Protein AF-A0A0B8P3Q6-F1 (afdb_monomer_lite)

InterPro domains:
  IPR002641 Patatin-like phospholipase domain [PF01734] (54-105)
  IPR016035 Acyl transferase/acyl hydrolase/lysophospholipase [SSF52151] (45-105)

Sequence (106 aa):
MIDRVLKLLFLIGFLSGCATVNQPANTFKDTDFSDKTSIPKVALNPENDVTVILAFSGGGTRAAALSYGVLEELKRTEIEINGEKKRLLDEVDVISSVSGGSFTSA

Radius of gyration: 22.89 Å; chains: 1; bounding box: 40×27×77 Å

pLDDT: mean 82.23, std 13.62, range [51.44, 98.38]

Structure (mmCIF, N/CA/C/O backbone):
data_AF-A0A0B8P3Q6-F1
#
_entry.id   AF-A0A0B8P3Q6-F1
#
loop_
_atom_site.group_PDB
_atom_site.id
_atom_site.type_symbol
_atom_site.label_atom_id
_atom_site.label_alt_id
_atom_site.label_comp_id
_atom_site.label_asym_id
_atom_site.label_entity_id
_atom_site.label_seq_id
_atom_site.pdbx_PDB_ins_code
_atom_site.Cartn_x
_atom_site.Cartn_y
_atom_site.Cartn_z
_atom_site.occupancy
_atom_site.B_iso_or_equiv
_atom_site.auth_seq_id
_atom_site.auth_comp_id
_atom_site.auth_asym_id
_atom_site.auth_atom_id
_atom_site.pdbx_PDB_model_num
ATOM 1 N N . MET A 1 1 ? 6.689 -16.745 -55.740 1.00 73.69 1 MET A N 1
ATOM 2 C CA . MET A 1 1 ? 6.637 -17.541 -54.487 1.00 73.69 1 MET A CA 1
ATOM 3 C C . MET A 1 1 ? 7.561 -16.950 -53.424 1.00 73.69 1 MET A C 1
ATOM 5 O O . MET A 1 1 ? 7.089 -16.672 -52.332 1.00 73.69 1 MET A O 1
ATOM 9 N N . ILE A 1 2 ? 8.817 -16.653 -53.776 1.00 87.25 2 ILE A N 1
ATOM 10 C CA . ILE A 1 2 ? 9.847 -16.052 -52.905 1.00 87.25 2 ILE A CA 1
ATOM 11 C C . ILE A 1 2 ? 9.420 -14.713 -52.266 1.00 87.25 2 ILE A C 1
ATOM 13 O O . ILE A 1 2 ? 9.561 -14.556 -51.057 1.00 87.25 2 ILE A O 1
ATOM 17 N N . ASP A 1 3 ? 8.779 -13.803 -53.007 1.00 87.00 3 ASP A N 1
ATOM 18 C CA . ASP A 1 3 ? 8.364 -12.496 -52.452 1.00 87.00 3 ASP A CA 1
ATOM 19 C C . ASP A 1 3 ? 7.314 -12.587 -51.339 1.00 87.00 3 ASP A C 1
ATOM 21 O O . ASP A 1 3 ? 7.265 -11.745 -50.443 1.00 87.00 3 ASP A O 1
ATOM 25 N N . ARG A 1 4 ? 6.449 -13.609 -51.379 1.00 87.62 4 ARG A N 1
ATOM 26 C CA . ARG A 1 4 ? 5.447 -13.830 -50.324 1.00 87.62 4 ARG A CA 1
ATOM 27 C C . ARG A 1 4 ? 6.097 -14.376 -49.057 1.00 87.62 4 ARG A C 1
ATOM 29 O O . ARG A 1 4 ? 5.708 -13.978 -47.966 1.00 87.62 4 ARG A O 1
ATOM 36 N N . VAL A 1 5 ? 7.110 -15.229 -49.214 1.00 91.31 5 VAL A N 1
ATOM 37 C CA . VAL A 1 5 ? 7.897 -15.761 -48.095 1.00 91.31 5 VAL A CA 1
ATOM 38 C C . VAL A 1 5 ? 8.702 -14.644 -47.429 1.00 91.31 5 VAL A C 1
ATOM 40 O O . VAL A 1 5 ? 8.699 -14.546 -46.206 1.00 91.31 5 VAL A O 1
ATOM 43 N N . LEU A 1 6 ? 9.304 -13.742 -48.212 1.00 91.81 6 LEU A N 1
ATOM 44 C CA . LEU A 1 6 ? 10.075 -12.619 -47.672 1.00 91.81 6 LEU A CA 1
ATOM 45 C C . LEU A 1 6 ? 9.198 -11.643 -46.871 1.00 91.81 6 LEU A C 1
ATOM 47 O O . LEU A 1 6 ? 9.570 -11.233 -45.775 1.00 91.81 6 LEU A O 1
ATOM 51 N N . LYS A 1 7 ? 7.998 -11.326 -47.374 1.00 91.62 7 LYS A N 1
ATOM 52 C CA . LYS A 1 7 ? 7.025 -10.485 -46.654 1.00 91.62 7 LYS A CA 1
ATOM 53 C C . LYS A 1 7 ? 6.542 -11.134 -45.357 1.00 91.62 7 LYS A C 1
ATOM 55 O O . LYS A 1 7 ? 6.402 -10.442 -44.353 1.00 91.62 7 LYS A O 1
ATOM 60 N N . LEU A 1 8 ? 6.314 -12.448 -45.369 1.00 90.75 8 LEU A N 1
ATOM 61 C CA . LEU A 1 8 ? 5.899 -13.190 -44.180 1.00 90.75 8 LEU A CA 1
ATOM 62 C C . LEU A 1 8 ? 7.003 -13.204 -43.111 1.00 90.75 8 LEU A C 1
ATOM 64 O O . LEU A 1 8 ? 6.713 -12.968 -41.943 1.00 90.75 8 LEU A O 1
ATOM 68 N N . LEU A 1 9 ? 8.265 -13.399 -43.507 1.00 91.12 9 LEU A N 1
ATOM 69 C CA . LEU A 1 9 ? 9.412 -13.334 -42.593 1.00 91.12 9 LEU A CA 1
ATOM 70 C C . LEU A 1 9 ? 9.581 -11.943 -41.972 1.00 91.12 9 LEU A C 1
ATOM 72 O O . LEU A 1 9 ? 9.814 -11.837 -40.770 1.00 91.12 9 LEU A O 1
ATOM 76 N N . PHE A 1 10 ? 9.408 -10.879 -42.762 1.00 90.44 10 PHE A N 1
ATOM 77 C CA . PHE A 1 10 ? 9.481 -9.504 -42.259 1.00 90.44 10 PHE A CA 1
ATOM 78 C C . PHE A 1 10 ? 8.372 -9.217 -41.236 1.00 90.44 10 PHE A C 1
ATOM 80 O O . PHE A 1 10 ? 8.635 -8.652 -40.177 1.00 90.44 10 PHE A O 1
ATOM 87 N N . LEU A 1 11 ? 7.144 -9.670 -41.514 1.00 89.12 11 LEU A N 1
ATOM 88 C CA . LEU A 1 11 ? 6.007 -9.532 -40.603 1.00 89.12 11 LEU A CA 1
ATOM 89 C C . LEU A 1 11 ? 6.245 -10.270 -39.276 1.00 89.12 11 LEU A C 1
ATOM 91 O O . LEU A 1 11 ? 6.042 -9.693 -38.213 1.00 89.12 11 LEU A O 1
ATOM 95 N N . ILE A 1 12 ? 6.728 -11.515 -39.326 1.00 87.31 12 ILE A N 1
ATOM 96 C CA . ILE A 1 12 ? 7.046 -12.300 -38.121 1.00 87.31 12 ILE A CA 1
ATOM 97 C C . ILE A 1 12 ? 8.160 -11.624 -37.308 1.00 87.31 12 ILE A C 1
ATOM 99 O O . ILE A 1 12 ? 8.066 -11.556 -36.082 1.00 87.31 12 ILE A O 1
ATOM 103 N N . GLY A 1 13 ? 9.175 -11.064 -37.978 1.00 86.00 13 GLY A N 1
ATOM 104 C CA . GLY A 1 13 ? 10.237 -10.297 -37.328 1.00 86.00 13 GLY A CA 1
ATOM 105 C C . GLY A 1 13 ? 9.696 -9.105 -36.534 1.00 86.00 13 GLY A C 1
ATOM 106 O O . GLY A 1 13 ? 10.019 -8.964 -35.356 1.00 86.00 13 GLY A O 1
ATOM 107 N N . PHE A 1 14 ? 8.801 -8.306 -37.126 1.00 82.12 14 PHE A N 1
ATOM 108 C CA . PHE A 1 14 ? 8.183 -7.163 -36.440 1.00 82.12 14 PHE A CA 1
ATOM 109 C C . PHE A 1 14 ? 7.299 -7.548 -35.247 1.00 82.12 14 PHE A C 1
ATOM 111 O O . PHE A 1 14 ? 7.233 -6.795 -34.278 1.00 82.12 14 PHE A O 1
ATOM 118 N N . LEU A 1 15 ? 6.645 -8.712 -35.279 1.00 79.25 15 LEU A N 1
ATOM 119 C CA . LEU A 1 15 ? 5.772 -9.156 -34.186 1.00 79.25 15 LEU A CA 1
ATOM 120 C C . LEU A 1 15 ? 6.543 -9.721 -32.976 1.00 79.25 15 LEU A C 1
ATOM 122 O O . LEU A 1 15 ? 5.990 -9.786 -31.879 1.00 79.25 15 LEU A O 1
ATOM 126 N N . SER A 1 16 ? 7.818 -10.090 -33.135 1.00 73.62 16 SER A N 1
ATOM 127 C CA . SER A 1 16 ? 8.634 -10.668 -32.052 1.00 73.62 16 SER A CA 1
ATOM 128 C C . SER A 1 16 ? 9.099 -9.663 -30.981 1.00 73.62 16 SER A C 1
ATOM 130 O O . SER A 1 16 ? 9.553 -10.072 -29.915 1.00 73.62 16 SER A O 1
ATOM 132 N N . GLY A 1 17 ? 8.923 -8.354 -31.204 1.00 67.94 17 GLY A N 1
ATOM 133 C CA . GLY A 1 17 ? 9.328 -7.302 -30.260 1.00 67.94 17 GLY A CA 1
ATOM 134 C C . GLY A 1 17 ? 8.427 -7.136 -29.026 1.00 67.94 17 GLY A C 1
ATOM 135 O O . GLY A 1 17 ? 8.843 -6.527 -28.043 1.00 67.94 17 GLY A O 1
ATOM 136 N N . CYS A 1 18 ? 7.199 -7.669 -29.044 1.00 68.56 18 CYS A N 1
ATOM 137 C CA . CYS A 1 18 ? 6.221 -7.449 -27.968 1.00 68.56 18 CYS A CA 1
ATOM 138 C C . CYS A 1 18 ? 6.345 -8.422 -26.783 1.00 68.56 18 CYS A C 1
ATOM 140 O O . CYS A 1 18 ? 5.712 -8.204 -25.753 1.00 68.56 18 CYS A O 1
ATOM 142 N N . ALA A 1 19 ? 7.162 -9.469 -26.895 1.00 67.19 19 ALA A N 1
ATOM 143 C CA . ALA A 1 19 ? 7.369 -10.455 -25.837 1.00 67.19 19 ALA A CA 1
ATOM 144 C C . ALA A 1 19 ? 8.711 -10.226 -25.125 1.00 67.19 19 ALA A C 1
ATOM 146 O O . ALA A 1 19 ? 9.559 -11.114 -25.075 1.00 67.19 19 ALA A O 1
ATOM 147 N N . THR A 1 20 ? 8.931 -9.023 -24.582 1.00 69.31 20 THR A N 1
ATOM 148 C CA . THR A 1 20 ? 10.078 -8.821 -23.687 1.00 69.31 20 THR A CA 1
ATOM 149 C C . THR A 1 20 ? 9.787 -9.513 -22.356 1.00 69.31 20 THR A C 1
ATOM 151 O O . THR A 1 20 ? 8.940 -9.090 -21.564 1.00 69.31 20 THR A O 1
ATOM 154 N N . VAL A 1 21 ? 10.441 -10.651 -22.133 1.00 70.38 21 VAL A N 1
ATOM 155 C CA . VAL A 1 21 ? 10.419 -11.340 -20.844 1.00 70.38 21 VAL A CA 1
ATOM 156 C C . VAL A 1 21 ? 11.330 -10.549 -19.915 1.00 70.38 21 VAL A C 1
ATOM 158 O O . VAL A 1 21 ? 12.551 -10.659 -19.982 1.00 70.38 21 VAL A O 1
ATOM 161 N N . ASN A 1 22 ? 10.737 -9.725 -19.053 1.00 68.50 22 ASN A N 1
ATOM 162 C CA . ASN A 1 22 ? 11.480 -9.107 -17.962 1.00 68.50 22 ASN A CA 1
ATOM 163 C C . ASN A 1 22 ? 11.847 -10.202 -16.961 1.00 68.50 22 ASN A C 1
ATOM 165 O O . ASN A 1 22 ? 10.979 -10.688 -16.233 1.00 68.50 22 ASN A O 1
ATOM 169 N N . GLN A 1 23 ? 13.121 -10.589 -16.914 1.00 67.44 23 GLN A N 1
ATOM 170 C CA . GLN A 1 23 ? 13.617 -11.312 -15.752 1.00 67.44 23 GLN A CA 1
ATOM 171 C C . GLN A 1 23 ? 13.534 -10.372 -14.542 1.00 67.44 23 GLN A C 1
ATOM 173 O O . GLN A 1 23 ? 14.011 -9.236 -14.629 1.00 67.44 23 GLN A O 1
ATOM 178 N N . PRO A 1 24 ? 12.916 -10.800 -13.429 1.00 64.38 24 PRO A N 1
ATOM 179 C CA . PRO A 1 24 ? 12.952 -10.028 -12.200 1.00 64.38 24 PRO A CA 1
ATOM 180 C C . PRO A 1 24 ? 14.414 -9.873 -11.766 1.00 64.38 24 PRO A C 1
ATOM 182 O O . PRO A 1 24 ? 15.057 -10.837 -11.364 1.00 64.38 24 PRO A O 1
ATOM 185 N N . ALA A 1 25 ? 14.948 -8.654 -11.873 1.00 68.56 25 ALA A N 1
ATOM 186 C CA . ALA A 1 25 ? 16.309 -8.315 -11.448 1.00 68.56 25 ALA A CA 1
ATOM 187 C C . ALA A 1 25 ? 16.447 -8.220 -9.918 1.00 68.56 25 ALA A C 1
ATOM 189 O O . ALA A 1 25 ? 17.502 -7.867 -9.398 1.00 68.56 25 ALA A O 1
ATOM 190 N N . ASN A 1 26 ? 15.372 -8.506 -9.188 1.00 66.62 26 ASN A N 1
ATOM 191 C CA . ASN A 1 26 ? 15.356 -8.639 -7.744 1.00 66.62 26 ASN A CA 1
ATOM 192 C C . ASN A 1 26 ? 16.098 -9.921 -7.340 1.00 66.62 26 ASN A C 1
ATOM 194 O O . ASN A 1 26 ? 15.498 -10.954 -7.053 1.00 66.62 26 ASN A O 1
ATOM 198 N N . THR A 1 27 ? 17.427 -9.843 -7.315 1.00 66.50 27 THR A N 1
ATOM 199 C CA . THR A 1 27 ? 18.266 -10.751 -6.539 1.00 66.50 27 THR A CA 1
ATOM 200 C C . THR A 1 27 ? 17.945 -10.565 -5.063 1.00 66.50 27 THR A C 1
ATOM 202 O O . THR A 1 27 ? 17.815 -9.437 -4.583 1.00 66.50 27 THR A O 1
ATOM 205 N N . PHE A 1 28 ? 17.804 -11.676 -4.339 1.00 65.81 28 PHE A N 1
ATOM 206 C CA . PHE A 1 28 ? 17.676 -11.636 -2.889 1.00 65.81 28 PHE A CA 1
ATOM 207 C C . PHE A 1 28 ? 18.921 -10.947 -2.329 1.00 65.81 28 PHE A C 1
ATOM 209 O O . PHE A 1 28 ? 20.038 -11.440 -2.480 1.00 65.81 28 PHE A O 1
ATOM 216 N N . LYS A 1 29 ? 18.737 -9.760 -1.758 1.00 67.94 29 LYS A N 1
ATOM 217 C CA . LYS A 1 29 ? 19.784 -9.082 -1.012 1.00 67.94 29 LYS A CA 1
ATOM 218 C C . LYS A 1 29 ? 19.609 -9.531 0.429 1.00 67.94 29 LYS A C 1
ATOM 220 O O . LYS A 1 29 ? 18.560 -9.244 1.006 1.00 67.94 29 LYS A O 1
ATOM 225 N N . ASP A 1 30 ? 20.612 -10.219 0.978 1.00 63.03 30 ASP A N 1
ATOM 226 C CA . ASP A 1 30 ? 20.772 -10.373 2.428 1.00 63.03 30 ASP A CA 1
ATOM 227 C C . ASP A 1 30 ? 20.933 -8.965 2.994 1.00 63.03 30 ASP A C 1
ATOM 229 O O . ASP A 1 30 ? 22.018 -8.389 3.074 1.00 63.03 30 ASP A O 1
ATOM 233 N N . THR A 1 31 ? 19.793 -8.338 3.233 1.00 59.16 31 THR A N 1
ATOM 234 C CA . THR A 1 31 ? 19.720 -7.053 3.888 1.00 59.16 31 THR A CA 1
ATOM 235 C C . THR A 1 31 ? 19.631 -7.440 5.342 1.00 59.16 31 THR A C 1
ATOM 237 O O . THR A 1 31 ? 18.642 -8.038 5.760 1.00 59.16 31 THR A O 1
ATOM 240 N N . ASP A 1 32 ? 20.711 -7.200 6.077 1.00 54.66 32 ASP A N 1
ATOM 241 C CA . ASP A 1 32 ? 20.698 -7.309 7.524 1.00 54.66 32 ASP A CA 1
ATOM 242 C C . ASP A 1 32 ? 19.536 -6.435 8.023 1.00 54.66 32 ASP A C 1
ATOM 244 O O . ASP A 1 32 ? 19.590 -5.205 7.954 1.00 54.66 32 ASP A O 1
ATOM 248 N N . PHE A 1 33 ? 18.436 -7.070 8.443 1.00 57.69 33 PHE A N 1
ATOM 249 C CA . PHE A 1 33 ? 17.223 -6.396 8.927 1.00 57.69 33 PHE A CA 1
ATOM 250 C C . PHE A 1 33 ? 17.496 -5.548 10.185 1.00 57.69 33 PHE A C 1
ATOM 252 O O . PHE A 1 33 ? 16.603 -4.860 10.678 1.00 57.69 33 PHE A O 1
ATOM 259 N N . SER A 1 34 ? 18.736 -5.572 10.683 1.00 54.47 34 SER A N 1
ATOM 260 C CA . SER A 1 34 ? 19.283 -4.653 11.675 1.00 54.47 34 SER A CA 1
ATOM 261 C C . SER A 1 34 ? 19.154 -3.176 11.260 1.00 54.47 34 SER A C 1
ATOM 263 O O . SER A 1 34 ? 18.927 -2.321 12.120 1.00 54.47 34 SER A O 1
ATOM 265 N N . ASP A 1 35 ? 19.153 -2.858 9.955 1.00 51.44 35 ASP A N 1
ATOM 266 C CA . ASP A 1 35 ? 18.899 -1.494 9.461 1.00 51.44 35 ASP A CA 1
ATOM 267 C C . ASP A 1 35 ? 17.404 -1.232 9.181 1.00 51.44 35 ASP A C 1
ATOM 269 O O . ASP A 1 35 ? 16.933 -1.041 8.063 1.00 51.44 35 ASP A O 1
ATOM 273 N N . LYS A 1 36 ? 16.638 -1.215 10.276 1.00 54.12 36 LYS A N 1
ATOM 274 C CA . LYS A 1 36 ? 15.480 -0.339 10.526 1.00 54.12 36 LYS A CA 1
ATOM 275 C C . LYS A 1 36 ? 14.504 -0.086 9.359 1.00 54.12 36 LYS A C 1
ATOM 277 O O . LYS A 1 36 ? 14.248 1.069 9.011 1.00 54.12 36 LYS A O 1
ATOM 282 N N . THR A 1 37 ? 13.740 -1.094 8.939 1.00 52.69 37 THR A N 1
ATOM 283 C CA . THR A 1 37 ? 12.306 -0.845 8.673 1.00 52.69 37 THR A CA 1
ATOM 284 C C . THR A 1 37 ? 11.636 -0.573 10.013 1.00 52.69 37 THR A C 1
ATOM 286 O O . THR A 1 37 ? 11.074 -1.461 10.648 1.00 52.69 37 THR A O 1
ATOM 289 N N . SER A 1 38 ? 11.794 0.655 10.505 1.00 57.50 38 SER A N 1
ATOM 290 C CA . SER A 1 38 ? 11.137 1.092 11.731 1.00 57.50 38 SER A CA 1
ATOM 291 C C . SER A 1 38 ? 9.644 1.062 11.452 1.00 57.50 38 SER A C 1
ATOM 293 O O . SER A 1 38 ? 9.164 1.893 10.682 1.00 57.50 38 SER A O 1
ATOM 295 N N . ILE A 1 39 ? 8.920 0.107 12.040 1.00 61.16 39 ILE A N 1
ATOM 296 C CA . ILE A 1 39 ? 7.465 0.208 12.121 1.00 61.16 39 ILE A CA 1
ATOM 297 C C . ILE A 1 39 ? 7.196 1.592 12.733 1.00 61.16 39 ILE A C 1
ATOM 299 O O . ILE A 1 39 ? 7.711 1.874 13.824 1.00 61.16 39 ILE A O 1
ATOM 303 N N . PRO A 1 40 ? 6.515 2.504 12.015 1.00 63.94 40 PRO A N 1
ATOM 304 C CA . PRO A 1 40 ? 6.233 3.832 12.529 1.00 63.94 40 PRO A CA 1
ATOM 305 C C . PRO A 1 40 ? 5.579 3.701 13.900 1.00 63.94 40 PRO A C 1
ATOM 307 O O . PRO A 1 40 ? 4.734 2.833 14.087 1.00 63.94 40 PRO A O 1
ATOM 310 N N . LYS A 1 41 ? 5.917 4.574 14.855 1.00 61.56 41 LYS A N 1
ATOM 311 C CA . LYS A 1 41 ? 5.281 4.561 16.188 1.00 61.56 41 LYS A CA 1
ATOM 312 C C . LYS A 1 41 ? 3.745 4.613 16.120 1.00 61.56 41 LYS A C 1
ATOM 314 O O . LYS A 1 41 ? 3.098 4.157 17.049 1.00 61.56 41 LYS A O 1
ATOM 319 N N . VAL A 1 42 ? 3.193 5.125 15.016 1.00 62.94 42 VAL A N 1
ATOM 320 C CA . VAL A 1 42 ? 1.762 5.086 14.671 1.00 62.94 42 VAL A CA 1
ATOM 321 C C . VAL A 1 42 ? 1.183 3.665 14.678 1.00 62.94 42 VAL A C 1
ATOM 323 O O . VAL A 1 42 ? 0.093 3.479 15.194 1.00 62.94 42 VAL A O 1
ATOM 326 N N . ALA A 1 43 ? 1.923 2.658 14.210 1.00 61.94 43 ALA A N 1
ATOM 327 C CA . ALA A 1 43 ? 1.494 1.256 14.225 1.00 61.94 43 ALA A CA 1
ATOM 328 C C . ALA A 1 43 ? 1.617 0.584 15.609 1.00 61.94 43 ALA A C 1
ATOM 330 O O . ALA A 1 43 ? 1.273 -0.580 15.758 1.00 61.94 43 ALA A O 1
ATOM 331 N N . LEU A 1 44 ? 2.114 1.295 16.627 1.00 64.81 44 LEU A N 1
ATOM 332 C CA . LEU A 1 44 ? 2.205 0.814 18.009 1.00 64.81 44 LEU A CA 1
ATOM 333 C C . LEU A 1 44 ? 1.148 1.482 18.899 1.00 64.81 44 LEU A C 1
ATOM 335 O O . LEU A 1 44 ? 1.431 1.754 20.065 1.00 64.81 44 LEU A O 1
ATOM 339 N N . ASN A 1 45 ? -0.033 1.805 18.358 1.00 66.38 45 ASN A N 1
ATOM 340 C CA . ASN A 1 45 ? -1.127 2.343 19.160 1.00 66.38 45 ASN A CA 1
ATOM 341 C C . ASN A 1 45 ? -1.600 1.267 20.160 1.00 66.38 45 ASN A C 1
ATOM 343 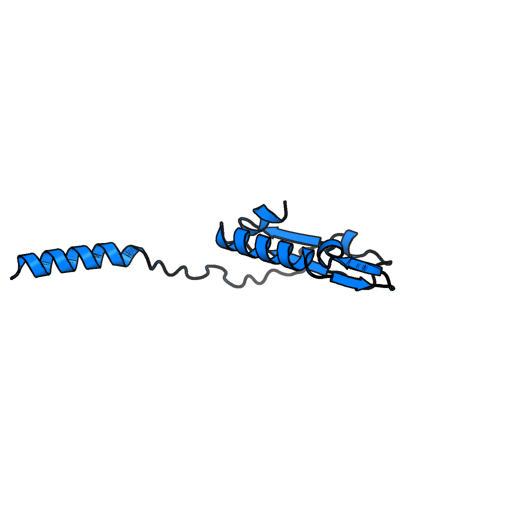O O . ASN A 1 45 ? -2.166 0.267 19.724 1.00 66.38 45 ASN A O 1
ATOM 347 N N . PRO A 1 46 ? -1.380 1.432 21.479 1.00 66.06 46 PRO A N 1
ATOM 348 C CA . PRO A 1 46 ? -1.734 0.414 22.469 1.00 66.06 46 PRO A CA 1
ATOM 349 C C . PRO A 1 46 ? -3.249 0.221 22.631 1.00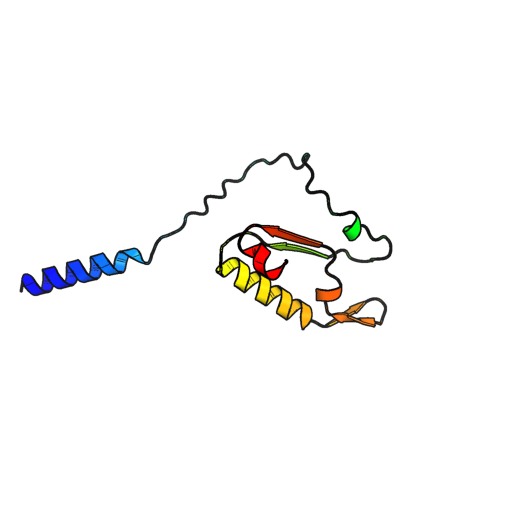 66.06 46 PRO A C 1
ATOM 351 O O . PRO A 1 46 ? -3.656 -0.728 23.293 1.00 66.06 46 PRO A O 1
ATOM 354 N N . GLU A 1 47 ? -4.068 1.107 22.055 1.00 68.88 47 GLU A N 1
ATOM 355 C CA . GLU A 1 47 ? -5.528 0.962 22.015 1.00 68.88 47 GLU A CA 1
ATOM 356 C C . GLU A 1 47 ? -6.032 0.162 20.802 1.00 68.88 47 GLU A C 1
ATOM 358 O O . GLU A 1 47 ? -7.206 -0.197 20.769 1.00 68.88 47 GLU A O 1
ATOM 363 N N . ASN A 1 48 ? -5.172 -0.143 19.821 1.00 70.06 48 ASN A N 1
ATOM 364 C CA . ASN A 1 48 ? -5.541 -0.993 18.690 1.00 70.06 48 ASN A CA 1
ATOM 365 C C . ASN A 1 48 ? -5.290 -2.467 19.034 1.00 70.06 48 ASN A C 1
ATOM 367 O O . ASN A 1 48 ? -4.153 -2.877 19.269 1.00 70.06 48 ASN A O 1
ATOM 371 N N . ASP A 1 49 ? -6.344 -3.283 18.985 1.00 75.12 49 ASP A N 1
ATOM 372 C CA . ASP A 1 49 ? -6.247 -4.739 19.163 1.00 75.12 49 ASP A CA 1
ATOM 373 C C . ASP A 1 49 ? -5.521 -5.427 17.990 1.00 75.12 49 ASP A C 1
ATOM 375 O O . ASP A 1 49 ? -4.985 -6.529 18.130 1.00 75.12 49 ASP A O 1
ATOM 379 N N . VAL A 1 50 ? -5.506 -4.782 16.818 1.00 80.38 50 VAL A N 1
ATOM 380 C CA . VAL A 1 50 ? -4.901 -5.285 15.582 1.00 80.38 50 VAL A CA 1
ATOM 381 C C . VAL A 1 50 ? -4.166 -4.149 14.879 1.00 80.38 50 VAL A C 1
ATOM 383 O O . VAL A 1 50 ? -4.704 -3.057 14.739 1.00 80.38 50 VAL A O 1
ATOM 386 N N . THR A 1 51 ? -2.954 -4.429 14.396 1.00 85.88 51 THR A N 1
ATOM 387 C CA . THR A 1 51 ? -2.199 -3.520 13.524 1.00 85.88 51 THR A CA 1
ATOM 388 C C . THR A 1 51 ? -2.208 -4.043 12.094 1.00 85.88 51 THR A C 1
ATOM 390 O O . THR A 1 51 ? -1.801 -5.183 11.845 1.00 85.88 51 THR A O 1
ATOM 393 N N . VAL A 1 52 ? -2.607 -3.207 11.137 1.00 88.94 52 VAL A N 1
ATOM 394 C CA . VAL A 1 52 ? -2.647 -3.548 9.711 1.00 88.94 52 VAL A CA 1
ATOM 395 C C . VAL A 1 52 ? -1.640 -2.699 8.937 1.00 88.94 52 VAL A C 1
ATOM 397 O O . VAL A 1 52 ? -1.737 -1.476 8.860 1.00 88.94 52 VAL A O 1
ATOM 400 N N . ILE A 1 53 ? -0.666 -3.369 8.314 1.00 90.81 53 ILE A N 1
ATOM 401 C CA . ILE A 1 53 ? 0.382 -2.736 7.504 1.00 90.81 53 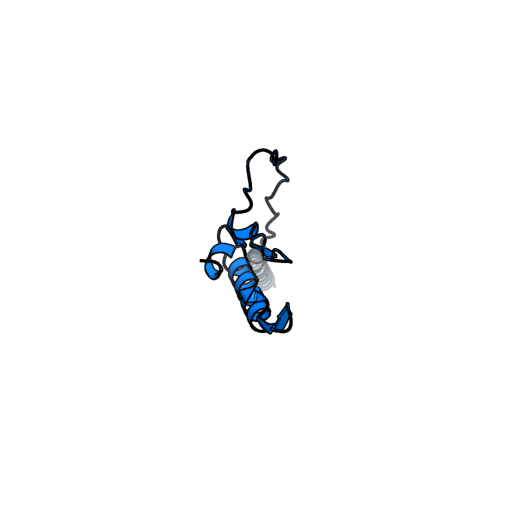ILE A CA 1
ATOM 402 C C . ILE A 1 53 ? 0.280 -3.228 6.061 1.00 90.81 53 ILE A C 1
ATOM 404 O O . ILE A 1 53 ? 0.322 -4.431 5.803 1.00 90.81 53 ILE A O 1
ATOM 408 N N . LEU A 1 54 ? 0.212 -2.296 5.111 1.00 93.50 54 LEU A N 1
ATOM 409 C CA . LEU A 1 54 ? 0.269 -2.585 3.679 1.00 93.50 54 LEU A CA 1
ATOM 410 C C . LEU A 1 54 ? 1.654 -2.248 3.122 1.00 93.50 54 LEU A C 1
ATOM 412 O O . LEU A 1 54 ? 2.205 -1.186 3.402 1.00 93.50 54 LEU A O 1
ATOM 416 N N . ALA A 1 55 ? 2.208 -3.137 2.297 1.00 93.06 55 ALA A N 1
ATOM 417 C CA . ALA A 1 55 ? 3.484 -2.929 1.616 1.00 93.06 55 ALA A CA 1
ATOM 418 C C . ALA A 1 55 ? 3.314 -3.090 0.097 1.00 93.06 55 ALA A C 1
ATOM 420 O O . ALA A 1 55 ? 3.172 -4.204 -0.410 1.00 93.06 55 ALA A O 1
ATOM 421 N N . PHE A 1 56 ? 3.335 -1.978 -0.640 1.00 93.62 56 PHE A N 1
ATOM 422 C CA . PHE A 1 56 ? 3.195 -1.958 -2.096 1.00 93.62 56 PHE A CA 1
ATOM 423 C C . PHE A 1 56 ? 4.556 -1.849 -2.793 1.00 93.62 56 PHE A C 1
ATOM 425 O O . PHE A 1 56 ? 5.271 -0.854 -2.680 1.00 93.62 56 PHE A O 1
ATOM 432 N N . SER A 1 57 ? 4.907 -2.874 -3.568 1.00 89.06 57 S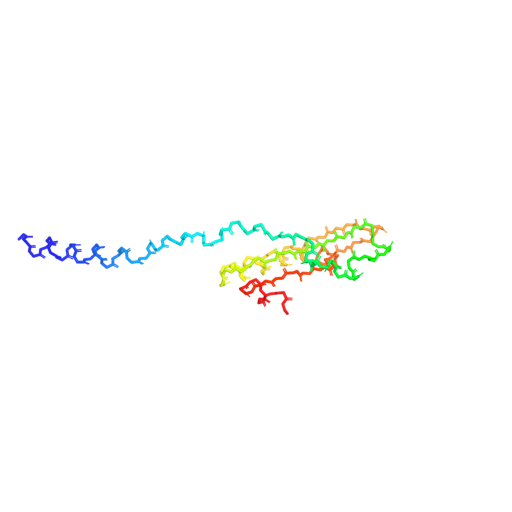ER A N 1
ATOM 433 C CA . SER A 1 57 ? 6.133 -2.872 -4.372 1.00 89.06 57 SER A CA 1
ATOM 434 C C . SER A 1 57 ? 6.040 -1.934 -5.587 1.00 89.06 57 SER A C 1
ATOM 436 O O . SER A 1 57 ? 4.972 -1.450 -5.967 1.00 89.06 57 SER A O 1
ATOM 438 N N . GLY A 1 58 ? 7.181 -1.707 -6.235 1.00 87.25 58 GLY A N 1
ATOM 439 C CA . GLY A 1 58 ? 7.268 -1.008 -7.512 1.00 87.25 58 GLY A CA 1
ATOM 440 C C . GLY A 1 58 ? 6.811 -1.875 -8.689 1.00 87.25 58 GLY A C 1
ATOM 441 O O . GLY A 1 58 ? 6.689 -3.093 -8.596 1.00 87.25 58 GLY A O 1
ATOM 442 N N . GLY A 1 59 ? 6.574 -1.242 -9.839 1.00 86.75 59 GLY A N 1
ATOM 443 C CA . GLY A 1 59 ? 6.134 -1.948 -11.053 1.00 86.75 59 GLY A CA 1
ATOM 444 C C . GLY A 1 59 ? 5.430 -1.071 -12.089 1.00 86.75 59 GLY A C 1
ATOM 445 O O . GLY A 1 59 ? 4.654 -1.579 -12.902 1.00 86.75 59 GLY A O 1
ATOM 446 N N . GLY A 1 60 ? 5.675 0.245 -12.048 1.00 89.00 60 GLY A N 1
ATOM 447 C CA . GLY A 1 60 ? 5.039 1.226 -12.925 1.00 89.00 60 GLY A CA 1
ATOM 448 C C . GLY A 1 60 ? 3.515 1.226 -12.800 1.00 89.00 60 GLY A C 1
ATOM 449 O O . GLY A 1 60 ? 2.964 1.045 -11.716 1.00 89.00 60 GLY A O 1
ATOM 450 N N . THR A 1 61 ? 2.832 1.388 -13.928 1.00 91.50 61 THR A N 1
ATOM 451 C CA . THR A 1 61 ? 1.366 1.486 -13.995 1.00 91.50 61 THR A CA 1
ATOM 452 C C . THR A 1 61 ? 0.641 0.222 -13.533 1.00 91.50 61 THR A C 1
ATOM 454 O O . THR A 1 61 ? -0.462 0.319 -13.006 1.00 91.50 61 THR A O 1
ATOM 457 N N . ARG A 1 62 ? 1.253 -0.963 -13.673 1.00 91.25 62 ARG A N 1
ATOM 458 C CA . ARG A 1 62 ? 0.665 -2.223 -13.183 1.00 91.25 62 ARG A CA 1
ATOM 459 C C . ARG A 1 62 ? 0.600 -2.257 -11.660 1.00 91.25 62 ARG A C 1
ATOM 461 O O . ARG A 1 62 ? -0.424 -2.646 -11.113 1.00 91.25 62 ARG A O 1
ATOM 468 N N . ALA A 1 63 ? 1.675 -1.827 -10.997 1.00 93.69 63 ALA A N 1
ATOM 469 C CA . ALA A 1 63 ? 1.693 -1.720 -9.542 1.00 93.69 63 ALA A CA 1
ATOM 470 C C . ALA A 1 63 ? 0.666 -0.687 -9.059 1.00 93.69 63 ALA A C 1
ATOM 472 O O . ALA A 1 63 ? -0.094 -1.000 -8.153 1.00 93.69 63 ALA A O 1
ATOM 473 N N . ALA A 1 64 ? 0.572 0.469 -9.729 1.00 94.31 64 ALA A N 1
ATOM 474 C CA . ALA A 1 64 ? -0.416 1.501 -9.407 1.00 94.31 64 ALA A CA 1
ATOM 475 C C . ALA A 1 64 ? -1.868 1.012 -9.565 1.00 94.31 64 ALA A C 1
ATOM 477 O O . ALA A 1 64 ? -2.707 1.252 -8.705 1.00 94.31 64 ALA A O 1
ATOM 478 N N . ALA A 1 65 ? -2.184 0.298 -10.650 1.00 96.00 65 ALA A N 1
ATOM 479 C CA . ALA A 1 65 ? -3.529 -0.239 -10.859 1.00 96.00 65 ALA A CA 1
ATOM 480 C C . ALA A 1 65 ? -3.898 -1.297 -9.805 1.00 96.00 65 ALA A C 1
ATOM 482 O O . ALA A 1 65 ? -5.027 -1.312 -9.316 1.00 96.00 65 ALA A O 1
ATOM 483 N N . LEU A 1 66 ? -2.944 -2.159 -9.433 1.00 95.25 66 LEU A N 1
ATOM 484 C CA . LEU A 1 66 ? -3.143 -3.156 -8.382 1.00 95.25 66 LEU A CA 1
ATOM 485 C C . LEU A 1 66 ? -3.380 -2.495 -7.022 1.00 95.25 66 LEU A C 1
ATOM 487 O O . LEU A 1 66 ? -4.354 -2.827 -6.353 1.00 95.25 66 LEU A O 1
ATOM 491 N N . SER A 1 67 ? -2.514 -1.564 -6.615 1.00 95.69 67 SER A N 1
ATOM 492 C CA . SER A 1 67 ? -2.645 -0.890 -5.323 1.00 95.69 67 SER A CA 1
ATOM 493 C 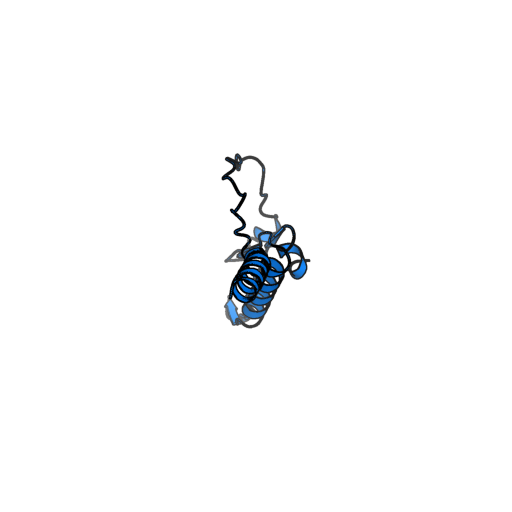C . SER A 1 67 ? -3.931 -0.065 -5.245 1.00 95.69 67 SER A C 1
ATOM 495 O O . SER A 1 67 ? -4.593 -0.084 -4.213 1.00 95.69 67 SER A O 1
ATOM 497 N N . TYR A 1 68 ? -4.358 0.562 -6.348 1.00 96.25 68 TYR A N 1
ATOM 498 C CA . TYR A 1 68 ? -5.664 1.221 -6.432 1.00 96.25 68 TYR A CA 1
ATOM 499 C C . TYR A 1 68 ? -6.820 0.244 -6.185 1.00 96.25 68 TYR A C 1
ATOM 501 O O . TYR A 1 68 ? -7.677 0.502 -5.344 1.00 96.25 68 TYR A O 1
ATOM 509 N N . GLY A 1 69 ? -6.827 -0.895 -6.888 1.00 97.50 69 GLY A N 1
ATOM 510 C CA . GLY A 1 69 ? -7.874 -1.907 -6.741 1.00 97.50 69 GLY A CA 1
ATOM 511 C C . GLY A 1 69 ? -7.940 -2.491 -5.329 1.00 97.50 69 GLY A C 1
ATOM 512 O O . GLY A 1 69 ? -9.027 -2.650 -4.784 1.00 97.50 69 GLY A O 1
ATOM 513 N N . VAL A 1 70 ? -6.784 -2.744 -4.706 1.00 97.56 70 VAL A N 1
ATOM 514 C CA . VAL A 1 70 ? -6.716 -3.191 -3.307 1.00 97.56 70 VAL A CA 1
ATOM 515 C C . VAL A 1 70 ? -7.358 -2.159 -2.381 1.00 97.56 70 VAL A C 1
ATOM 517 O O . VAL A 1 70 ? -8.229 -2.518 -1.597 1.00 97.56 70 VAL A O 1
ATOM 520 N N . LEU A 1 71 ? -6.983 -0.881 -2.485 1.00 97.50 71 LEU A N 1
ATOM 521 C CA . LEU A 1 71 ? -7.530 0.168 -1.617 1.00 97.50 71 LEU A CA 1
ATOM 522 C C . LEU A 1 71 ? -9.041 0.372 -1.824 1.00 97.50 71 LEU A C 1
ATOM 524 O O . LEU A 1 71 ? -9.765 0.579 -0.852 1.00 97.50 71 LEU A O 1
ATOM 528 N N . GLU A 1 72 ? -9.537 0.260 -3.059 1.00 98.19 72 GLU A N 1
ATOM 529 C CA . GLU A 1 72 ? -10.976 0.305 -3.352 1.00 98.19 72 GLU A CA 1
ATOM 530 C C . GLU A 1 72 ? -11.742 -0.850 -2.694 1.00 98.19 72 GLU A C 1
ATOM 532 O O . GLU A 1 72 ? -12.795 -0.626 -2.095 1.00 98.19 72 GLU A O 1
ATOM 537 N N . GLU A 1 73 ? -11.222 -2.076 -2.748 1.00 98.31 73 GLU A N 1
ATOM 538 C CA . GLU A 1 73 ? -11.889 -3.221 -2.119 1.00 98.31 73 GLU A CA 1
ATOM 539 C C . GLU A 1 73 ? -11.793 -3.179 -0.588 1.00 98.31 73 GLU A C 1
ATOM 541 O O . GLU A 1 73 ? -12.779 -3.465 0.094 1.00 98.31 73 GLU A O 1
ATOM 546 N N . LEU A 1 74 ? -10.676 -2.715 -0.016 1.00 97.81 74 LEU A N 1
ATOM 547 C CA . LEU A 1 74 ? -10.577 -2.471 1.431 1.00 97.81 74 LEU A CA 1
ATOM 548 C C . LEU A 1 74 ? -11.577 -1.403 1.898 1.00 97.81 74 LEU A C 1
ATOM 550 O O . LEU A 1 74 ? -12.147 -1.515 2.980 1.00 97.81 74 LEU A O 1
ATOM 554 N N . LYS A 1 75 ? -11.832 -0.382 1.074 1.00 97.38 75 LYS A N 1
ATOM 555 C CA . LYS A 1 75 ? -12.837 0.652 1.350 1.00 97.38 75 LYS A CA 1
ATOM 556 C C . LYS A 1 75 ? -14.268 0.113 1.290 1.00 97.38 75 LYS A C 1
ATOM 558 O O . LYS A 1 75 ? -15.130 0.622 1.999 1.00 97.38 75 LYS A O 1
ATOM 563 N N . ARG A 1 76 ? -14.543 -0.873 0.431 1.00 98.38 76 ARG A N 1
ATOM 564 C CA . ARG A 1 76 ? -15.867 -1.515 0.305 1.00 98.38 76 ARG A CA 1
ATOM 565 C C . ARG A 1 76 ? -16.113 -2.591 1.353 1.00 98.38 76 ARG A C 1
ATOM 567 O O . ARG A 1 76 ? -17.264 -2.905 1.637 1.00 98.38 76 ARG A O 1
ATOM 574 N N . THR A 1 77 ? -15.047 -3.160 1.900 1.00 98.06 77 THR A N 1
ATOM 575 C CA . THR A 1 77 ? -15.129 -4.220 2.899 1.00 98.06 77 THR A CA 1
ATOM 576 C C . THR A 1 77 ? -15.481 -3.621 4.255 1.00 98.06 77 THR A C 1
ATOM 578 O O . THR A 1 77 ? -14.668 -2.926 4.858 1.00 98.06 77 THR A O 1
ATOM 581 N N . GLU A 1 78 ? -16.688 -3.899 4.740 1.00 97.50 78 GLU A N 1
ATOM 582 C CA . GLU A 1 78 ? -17.096 -3.573 6.106 1.00 97.50 78 GLU A CA 1
ATOM 583 C C . GLU A 1 78 ? -16.705 -4.699 7.066 1.00 97.50 78 GLU A C 1
ATOM 585 O O . GLU A 1 78 ? -16.905 -5.882 6.781 1.00 97.50 78 GLU A O 1
ATOM 590 N N . ILE A 1 79 ? -16.174 -4.318 8.221 1.00 94.44 79 ILE A N 1
ATOM 591 C CA . ILE A 1 79 ? -15.849 -5.199 9.340 1.00 94.44 79 ILE A CA 1
ATOM 592 C C . ILE A 1 79 ? -16.474 -4.648 10.622 1.00 94.44 79 ILE A C 1
ATOM 594 O O . ILE A 1 79 ? -16.862 -3.481 10.686 1.00 94.44 79 ILE A O 1
ATOM 598 N N . GLU A 1 80 ? -16.577 -5.490 11.645 1.00 93.25 80 GLU A N 1
ATOM 599 C CA . GLU A 1 80 ? -17.049 -5.094 12.969 1.00 93.25 80 GLU A CA 1
ATOM 600 C C . GLU A 1 80 ? -15.895 -5.203 13.966 1.00 93.25 80 GLU A C 1
ATOM 602 O O . GLU A 1 80 ? -15.312 -6.275 14.128 1.00 93.25 80 GLU A O 1
ATOM 607 N N . ILE A 1 81 ? -15.560 -4.092 14.620 1.00 87.12 81 ILE A N 1
ATOM 608 C CA . ILE A 1 81 ? -14.549 -4.022 15.679 1.00 87.12 81 ILE A CA 1
ATOM 609 C C . ILE A 1 81 ? -15.207 -3.356 16.879 1.00 87.12 81 ILE A C 1
ATOM 611 O O . ILE A 1 81 ? -15.781 -2.278 16.751 1.00 87.12 81 ILE A O 1
ATOM 615 N N . ASN A 1 82 ? -15.143 -3.997 18.049 1.00 87.81 82 ASN A N 1
ATOM 616 C CA . ASN A 1 82 ? -15.724 -3.475 19.292 1.00 87.81 82 ASN A CA 1
ATOM 617 C C . ASN A 1 82 ? -17.217 -3.092 19.174 1.00 87.81 82 ASN A C 1
ATOM 619 O O . ASN A 1 82 ? -17.685 -2.160 19.821 1.00 87.81 82 ASN A O 1
ATOM 623 N N . GLY A 1 83 ? -17.973 -3.827 18.347 1.00 90.50 83 GLY A N 1
ATOM 624 C CA . GLY A 1 83 ? -19.398 -3.583 18.089 1.00 90.50 83 GLY A CA 1
ATOM 625 C C . GLY A 1 83 ? -19.688 -2.418 17.133 1.00 90.50 83 GLY A C 1
ATOM 626 O O . GLY A 1 83 ? -20.853 -2.126 16.863 1.00 90.50 83 GLY A O 1
ATOM 627 N N . GLU A 1 84 ? -18.657 -1.759 16.599 1.00 90.81 84 GLU A N 1
ATOM 628 C CA . GLU A 1 84 ? -18.783 -0.702 15.599 1.00 90.81 84 GLU A CA 1
ATOM 629 C C . GLU A 1 84 ? -18.481 -1.237 14.198 1.00 90.81 84 GLU A C 1
ATOM 631 O O . GLU A 1 84 ? -17.460 -1.887 13.964 1.00 90.81 84 GLU A O 1
ATOM 636 N N . LYS A 1 85 ? -19.359 -0.922 13.238 1.00 95.06 85 LYS A N 1
ATOM 637 C CA . LYS A 1 85 ? -19.106 -1.190 11.820 1.00 95.06 85 LYS A CA 1
ATOM 638 C C . LYS A 1 85 ? -18.173 -0.136 11.247 1.00 95.06 85 LYS A C 1
ATOM 640 O O . LYS A 1 85 ? -18.484 1.054 11.297 1.00 95.06 85 LYS A O 1
ATOM 645 N N . LYS A 1 86 ? -17.070 -0.580 10.656 1.00 93.44 86 LYS A N 1
ATOM 646 C CA . LYS A 1 86 ? -16.056 0.275 10.033 1.00 93.44 86 LYS A CA 1
ATOM 647 C C . LYS A 1 86 ? -15.609 -0.318 8.705 1.00 93.44 86 LYS A C 1
ATOM 649 O O . LYS A 1 86 ? -15.773 -1.514 8.465 1.00 93.44 86 LYS A O 1
ATOM 654 N N . ARG A 1 87 ? -15.047 0.507 7.821 1.00 96.00 87 ARG A N 1
ATOM 655 C CA . ARG A 1 87 ? -14.422 -0.002 6.594 1.00 96.00 87 ARG A CA 1
ATOM 656 C C . ARG A 1 87 ? -13.042 -0.521 6.952 1.00 96.00 87 ARG A C 1
ATOM 658 O O . ARG A 1 87 ? -12.315 0.146 7.677 1.00 96.00 87 ARG A O 1
ATOM 665 N N . LEU A 1 88 ? -12.648 -1.655 6.390 1.00 95.25 88 LEU A N 1
ATOM 666 C CA . LEU A 1 88 ? -11.336 -2.244 6.650 1.00 95.25 88 LEU A CA 1
ATOM 667 C C . LEU A 1 88 ? -10.189 -1.291 6.275 1.00 95.25 88 LEU A C 1
ATOM 669 O O . LEU A 1 88 ? -9.151 -1.300 6.925 1.00 95.25 88 LEU A O 1
ATOM 673 N N . LEU A 1 89 ? -10.382 -0.437 5.263 1.00 95.75 89 LEU A N 1
ATOM 674 C CA . LEU A 1 89 ? -9.405 0.599 4.921 1.00 95.75 89 LEU A CA 1
ATOM 675 C C . LEU A 1 89 ? -9.155 1.602 6.061 1.00 95.75 89 LEU A C 1
ATOM 677 O O . LEU A 1 89 ? -8.034 2.084 6.185 1.00 95.75 89 LEU A O 1
ATOM 681 N N . ASP A 1 90 ? -10.166 1.917 6.876 1.00 92.69 90 ASP A N 1
ATOM 682 C CA . ASP A 1 90 ? -10.034 2.888 7.973 1.00 92.69 90 ASP A CA 1
ATOM 683 C C . ASP A 1 90 ? -9.160 2.345 9.123 1.00 92.69 90 ASP A C 1
ATOM 685 O O . ASP A 1 90 ? -8.673 3.121 9.938 1.00 92.69 90 ASP A O 1
ATOM 689 N N . GLU A 1 91 ? -8.915 1.032 9.146 1.00 91.44 91 GLU A N 1
ATOM 690 C CA . GLU A 1 91 ? -8.077 0.337 10.133 1.00 91.44 91 GLU A CA 1
ATOM 691 C C . GLU A 1 91 ? -6.645 0.079 9.625 1.00 91.44 91 GLU A C 1
ATOM 693 O O . GLU A 1 91 ? -5.867 -0.623 10.265 1.00 91.44 91 GLU A O 1
ATOM 698 N N . VAL A 1 92 ? -6.271 0.611 8.455 1.00 91.81 92 VAL A N 1
ATOM 699 C CA . VAL A 1 92 ? -4.895 0.520 7.944 1.00 91.81 92 VAL A CA 1
ATOM 700 C C . VAL A 1 92 ? -4.018 1.568 8.630 1.00 91.81 92 VAL A C 1
ATOM 702 O O . VAL A 1 92 ? -4.137 2.760 8.355 1.00 91.81 92 VAL A O 1
ATOM 705 N N . ASP A 1 93 ? -3.080 1.125 9.468 1.00 89.06 93 ASP A N 1
ATOM 706 C CA . ASP A 1 93 ? -2.210 2.018 10.244 1.00 89.06 93 ASP A CA 1
ATOM 707 C C . ASP A 1 93 ? -1.053 2.588 9.418 1.00 89.06 93 ASP A C 1
ATOM 709 O O . ASP A 1 93 ? -0.614 3.725 9.615 1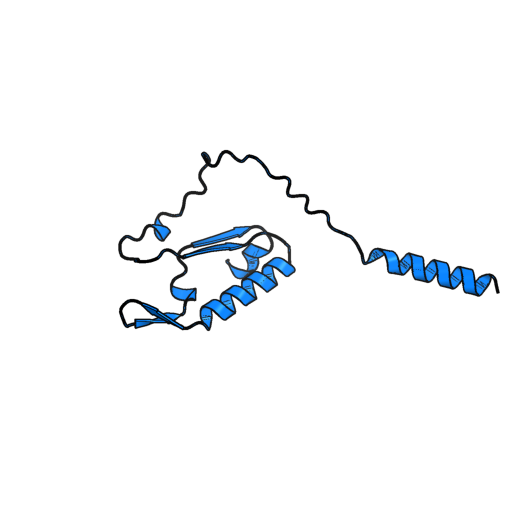.00 89.06 93 ASP A O 1
ATOM 713 N N . VAL A 1 94 ? -0.484 1.767 8.529 1.00 89.19 94 VAL A N 1
ATOM 714 C CA . VAL A 1 94 ? 0.738 2.107 7.793 1.00 89.19 94 VAL A CA 1
ATOM 715 C C . VAL A 1 94 ? 0.680 1.571 6.374 1.00 89.19 94 VAL A C 1
ATOM 717 O O . VAL A 1 94 ? 0.438 0.386 6.144 1.00 89.19 94 VAL A O 1
ATOM 720 N N . ILE A 1 95 ? 1.019 2.437 5.420 1.00 91.44 95 ILE A N 1
ATOM 721 C CA . ILE A 1 95 ? 1.307 2.046 4.044 1.00 91.44 95 ILE A CA 1
ATOM 722 C C . ILE A 1 95 ? 2.778 2.340 3.755 1.00 91.44 95 ILE A C 1
ATOM 724 O O . ILE A 1 95 ? 3.224 3.484 3.808 1.00 91.44 95 ILE A O 1
ATOM 728 N N . SER A 1 96 ? 3.534 1.294 3.436 1.00 90.44 96 SER A N 1
ATOM 729 C CA . SER A 1 96 ? 4.871 1.386 2.855 1.00 90.44 96 SER A CA 1
ATOM 730 C C . SER A 1 96 ? 4.766 1.173 1.352 1.00 90.44 96 SER A C 1
ATOM 732 O O . SER A 1 96 ? 4.108 0.235 0.899 1.00 90.44 96 SER A O 1
ATOM 734 N N . SER A 1 97 ? 5.393 2.029 0.551 1.00 91.25 97 SER A N 1
ATOM 735 C CA . SER A 1 97 ? 5.348 1.890 -0.901 1.00 91.25 97 SER A CA 1
ATOM 736 C C . SER A 1 97 ? 6.610 2.402 -1.581 1.00 91.25 97 SER A C 1
ATOM 738 O O . SER A 1 97 ? 7.325 3.249 -1.046 1.00 91.25 97 SER A O 1
ATOM 740 N N . VAL A 1 98 ? 6.886 1.890 -2.783 1.00 90.12 98 VAL A N 1
ATOM 741 C CA . VAL A 1 98 ? 7.988 2.373 -3.627 1.00 90.12 98 VAL A CA 1
ATOM 742 C C . VAL A 1 98 ? 7.566 2.518 -5.092 1.00 90.12 98 VAL A C 1
ATOM 744 O O . VAL A 1 98 ? 6.796 1.717 -5.626 1.00 90.12 98 VAL A O 1
ATOM 747 N N . SER A 1 99 ? 8.151 3.499 -5.789 1.00 92.06 99 SER A N 1
ATOM 748 C CA . SER A 1 99 ? 8.013 3.688 -7.242 1.00 92.06 99 SER A CA 1
ATOM 749 C C . SER A 1 99 ? 6.538 3.705 -7.701 1.00 92.06 99 SER A C 1
ATOM 751 O O . SER A 1 99 ? 5.759 4.530 -7.239 1.00 92.06 99 SER A O 1
ATOM 753 N N . GLY A 1 100 ? 6.136 2.816 -8.618 1.00 86.69 100 GLY A N 1
ATOM 754 C CA . GLY A 1 100 ? 4.767 2.734 -9.143 1.00 86.69 100 GLY A CA 1
ATOM 755 C C . GLY A 1 100 ? 3.687 2.484 -8.083 1.00 86.69 100 GLY A C 1
ATOM 756 O O . GLY A 1 100 ? 2.589 3.012 -8.222 1.00 86.69 100 GLY A O 1
ATOM 757 N N . GLY A 1 101 ? 3.996 1.744 -7.012 1.00 85.56 101 GLY A N 1
ATOM 758 C CA . GLY A 1 101 ? 3.062 1.518 -5.902 1.00 85.56 101 GLY A CA 1
ATOM 759 C C . GLY A 1 101 ? 2.799 2.774 -5.064 1.00 85.56 101 GLY A C 1
ATOM 760 O O . GLY A 1 101 ? 1.810 2.821 -4.339 1.00 85.56 101 GLY A O 1
ATOM 761 N N . SER A 1 102 ? 3.643 3.807 -5.187 1.00 88.69 102 SER A N 1
ATOM 762 C CA . SER A 1 102 ? 3.498 5.056 -4.434 1.00 88.69 102 SER A CA 1
ATOM 763 C C . SER A 1 102 ? 2.414 5.986 -4.971 1.00 88.69 102 SER A C 1
ATOM 765 O O . SER A 1 102 ? 1.945 6.849 -4.241 1.00 88.69 102 SER A O 1
ATOM 767 N N . PHE A 1 103 ? 1.978 5.803 -6.221 1.00 89.19 103 PHE A N 1
ATOM 768 C CA . PHE A 1 103 ? 0.996 6.688 -6.857 1.00 89.19 103 PHE A CA 1
ATOM 769 C C . PHE A 1 103 ? -0.361 6.711 -6.154 1.00 89.19 103 PHE A C 1
ATOM 771 O O . PHE A 1 103 ? -1.021 7.741 -6.156 1.00 89.19 103 PHE A O 1
ATOM 778 N N . THR A 1 104 ? -0.794 5.585 -5.590 1.00 86.94 104 THR A N 1
ATOM 779 C CA . THR A 1 104 ? -2.111 5.471 -4.941 1.00 86.94 104 THR A CA 1
ATOM 780 C C . THR A 1 104 ? -2.030 5.559 -3.425 1.00 86.94 104 THR A C 1
ATOM 782 O O . THR A 1 104 ? -3.063 5.621 -2.773 1.00 86.94 104 THR A O 1
ATOM 785 N N . SER A 1 105 ? -0.823 5.466 -2.864 1.00 82.44 105 SER A N 1
ATOM 786 C CA . SER A 1 105 ? -0.583 5.572 -1.423 1.00 82.44 105 SER A CA 1
ATOM 787 C C . SER A 1 105 ? -0.206 6.986 -0.976 1.00 82.44 105 SER A C 1
ATOM 789 O O . SER A 1 105 ? -0.079 7.204 0.224 1.00 82.44 105 SER A O 1
ATOM 791 N N . ALA A 1 106 ? 0.094 7.880 -1.926 1.00 70.69 106 ALA A N 1
ATOM 792 C CA . ALA A 1 106 ? 0.429 9.283 -1.689 1.00 70.69 106 ALA A CA 1
ATOM 793 C C . ALA A 1 106 ? -0.821 10.167 -1.594 1.00 70.69 106 ALA A C 1
ATOM 795 O O . ALA A 1 106 ? -1.876 9.760 -2.133 1.00 70.69 106 ALA A O 1
#

Foldseek 3Di:
DVVVVVVVVVVVVVVVVPPDDDDPPPDDDPPVPVPDPPPPVQQVPVPDPDAAEAEQEADAQVSLVVLQVVLVVQQVDWDADPNDIDRNNVRHRYYHYDHRNVPNVD

Organism: NCBI:txid1481914

Secondary structure (DSSP, 8-state):
-HHHHHHHHHHHHHHGGG--------------TTS-----GGGG-TT-S--EEEEEPP-HHHHHHHHHHHHHHHHH-EEEETTEEEEGGGGEEEEEE-GGGGGTT-